Protein AF-A0A837NZE1-F1 (afdb_monomer_lite)

Secondary structure (DSSP, 8-state):
-GGGGTTS-GGGGGPBBTTHHHHHHHHHHTT--HHHHHHHHTS-HHHHHHHT-TTSS---BHHHHHHHHHHH-BTTBPPPBPPPPTTS----HHHHHHHHHHHHHHHHHHHHHHHHHHH--S-S-HHHHTTS-HHHHHTHHHHHHHHHHHT-

Radius of gyration: 28.26 Å; chains: 1; bounding box: 66×36×69 Å

Structure (mmCIF, N/CA/C/O backbone):
data_AF-A0A837NZE1-F1
#
_entry.id   AF-A0A837NZE1-F1
#
loop_
_atom_site.group_PDB
_atom_site.id
_atom_site.type_symbol
_atom_site.label_atom_id
_atom_site.label_alt_id
_atom_site.label_comp_id
_atom_site.label_asym_id
_atom_site.label_entity_id
_atom_site.label_seq_id
_atom_site.pdbx_PDB_ins_code
_atom_site.Cartn_x
_atom_site.Cartn_y
_atom_site.Cartn_z
_atom_site.occupancy
_atom_site.B_iso_or_equiv
_atom_site.auth_seq_id
_atom_site.auth_comp_id
_atom_site.auth_asym_id
_atom_site.auth_atom_id
_atom_site.pdbx_PDB_model_num
ATOM 1 N N . MET A 1 1 ? 7.758 -4.736 -3.169 1.00 45.09 1 MET A N 1
ATOM 2 C CA . MET A 1 1 ? 7.408 -4.265 -1.804 1.00 45.09 1 MET A CA 1
ATOM 3 C C . MET A 1 1 ? 8.321 -3.132 -1.308 1.00 45.09 1 MET A C 1
ATOM 5 O O . MET A 1 1 ? 7.810 -2.229 -0.661 1.00 45.09 1 MET A O 1
ATOM 9 N N . PHE A 1 2 ? 9.611 -3.112 -1.679 1.00 31.03 2 PHE A N 1
ATOM 10 C CA . PHE A 1 2 ? 10.616 -2.111 -1.262 1.00 31.03 2 PHE A CA 1
ATOM 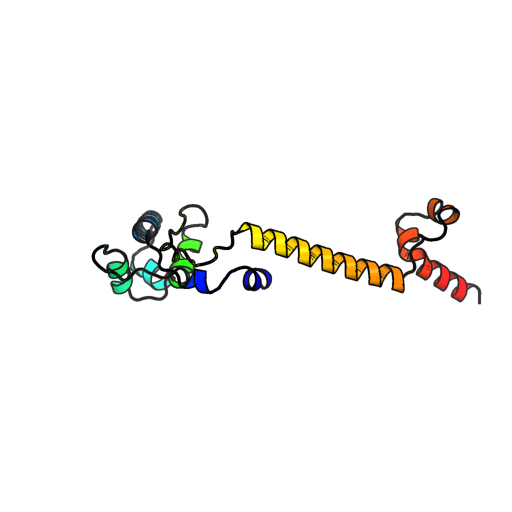11 C C . PHE A 1 2 ? 10.279 -0.638 -1.605 1.00 31.03 2 PHE A C 1
ATOM 13 O O . PHE A 1 2 ? 10.509 0.261 -0.805 1.00 31.03 2 PHE A O 1
ATOM 20 N N . TRP A 1 3 ? 9.638 -0.380 -2.749 1.00 35.41 3 TRP A N 1
ATOM 21 C CA . TRP A 1 3 ? 9.327 0.983 -3.214 1.00 35.41 3 TRP A CA 1
ATOM 22 C C . TRP A 1 3 ? 8.240 1.713 -2.407 1.00 35.41 3 TRP A C 1
ATOM 24 O O . TRP A 1 3 ? 8.238 2.938 -2.343 1.00 35.41 3 TRP A O 1
ATOM 34 N N . ARG A 1 4 ? 7.328 0.988 -1.739 1.00 45.19 4 ARG A N 1
ATOM 35 C CA . ARG A 1 4 ? 6.284 1.616 -0.901 1.00 45.19 4 ARG A CA 1
ATOM 36 C C . ARG A 1 4 ? 6.843 2.236 0.384 1.00 45.19 4 ARG A C 1
ATOM 38 O O . ARG A 1 4 ? 6.175 3.079 0.971 1.00 45.19 4 ARG A O 1
ATOM 45 N N . MET A 1 5 ? 8.037 1.823 0.807 1.00 39.88 5 MET A N 1
ATOM 46 C CA . MET A 1 5 ? 8.667 2.249 2.059 1.00 39.88 5 MET A CA 1
ATOM 47 C C . MET A 1 5 ? 9.262 3.663 1.981 1.00 39.88 5 MET A C 1
ATOM 49 O O . MET A 1 5 ? 9.332 4.343 2.994 1.00 39.88 5 MET A O 1
ATOM 53 N N . TRP A 1 6 ? 9.618 4.137 0.784 1.00 45.28 6 TRP A N 1
ATOM 54 C CA . TRP A 1 6 ? 10.233 5.458 0.579 1.00 45.28 6 TRP A CA 1
ATOM 55 C C . TRP A 1 6 ? 9.231 6.591 0.348 1.00 45.28 6 TRP A C 1
ATOM 57 O O . TRP A 1 6 ? 9.597 7.759 0.326 1.00 45.28 6 TRP A O 1
ATOM 67 N N . LEU A 1 7 ? 7.963 6.247 0.144 1.00 50.84 7 LEU A N 1
ATOM 68 C CA . LEU A 1 7 ? 6.953 7.178 -0.351 1.00 50.84 7 LEU A CA 1
ATOM 69 C C . LEU A 1 7 ? 5.750 7.320 0.579 1.00 50.84 7 LEU A C 1
ATOM 71 O O . LEU A 1 7 ? 4.865 8.133 0.320 1.00 50.84 7 LEU A O 1
ATOM 75 N N . ARG A 1 8 ? 5.701 6.504 1.631 1.00 58.16 8 ARG A N 1
ATOM 76 C CA . ARG A 1 8 ? 4.640 6.492 2.624 1.00 58.16 8 ARG A CA 1
ATOM 77 C C . ARG A 1 8 ? 5.236 6.917 3.951 1.00 58.16 8 ARG A C 1
ATOM 79 O O . ARG A 1 8 ? 6.059 6.201 4.508 1.00 58.16 8 ARG A O 1
ATOM 86 N N . ASP A 1 9 ? 4.819 8.077 4.432 1.00 60.50 9 ASP A N 1
ATOM 87 C CA . ASP A 1 9 ? 5.257 8.593 5.721 1.00 60.50 9 ASP A CA 1
ATOM 88 C C . ASP A 1 9 ? 4.743 7.666 6.853 1.00 60.50 9 ASP A C 1
ATOM 90 O O . ASP A 1 9 ? 3.526 7.493 6.992 1.00 60.50 9 ASP A O 1
ATOM 94 N N . PRO A 1 10 ? 5.637 7.046 7.653 1.00 64.12 10 PRO A N 1
ATOM 95 C CA . PRO A 1 10 ? 5.261 6.164 8.760 1.00 64.12 10 PRO A CA 1
ATOM 96 C C . PRO A 1 10 ? 4.368 6.847 9.802 1.00 64.12 10 PRO A C 1
ATOM 98 O O . PRO A 1 10 ? 3.601 6.177 10.492 1.00 64.12 10 PRO A O 1
ATOM 101 N N . ALA A 1 11 ? 4.415 8.178 9.908 1.00 65.69 11 ALA A N 1
ATOM 102 C CA . ALA A 1 11 ? 3.544 8.926 10.806 1.00 65.69 11 ALA A CA 1
ATOM 103 C C . ALA A 1 11 ? 2.060 8.768 10.434 1.00 65.69 11 ALA A C 1
ATOM 105 O O . ALA A 1 11 ? 1.200 8.783 11.317 1.00 65.69 11 ALA A O 1
ATOM 106 N N . TYR A 1 12 ? 1.742 8.534 9.153 1.00 66.75 12 TYR A N 1
ATOM 107 C CA . TYR A 1 12 ? 0.366 8.307 8.693 1.00 66.75 12 TYR A CA 1
ATOM 108 C C . TYR A 1 12 ? -0.214 6.990 9.207 1.00 66.75 12 TYR A C 1
ATOM 110 O O . TYR A 1 12 ? -1.426 6.888 9.396 1.00 66.75 12 TYR A O 1
ATOM 118 N N . ASP A 1 13 ? 0.647 6.006 9.459 1.00 70.81 13 ASP A N 1
ATOM 119 C CA . ASP A 1 13 ? 0.285 4.657 9.887 1.00 70.81 13 ASP A CA 1
ATOM 120 C C . ASP A 1 13 ? -0.090 4.594 11.384 1.00 70.81 13 ASP A C 1
ATOM 122 O O . ASP A 1 13 ? -0.831 3.702 11.805 1.00 70.81 13 ASP A O 1
ATOM 126 N N . ASN A 1 14 ? 0.327 5.595 12.167 1.00 79.25 14 ASN A N 1
ATOM 127 C CA . ASN A 1 14 ? -0.009 5.744 13.588 1.00 79.25 14 ASN A CA 1
ATOM 128 C C . ASN A 1 14 ? -1.238 6.631 13.837 1.00 79.25 14 ASN A C 1
ATOM 130 O O . ASN A 1 14 ? -1.625 6.852 14.986 1.00 79.25 14 ASN A O 1
ATOM 134 N N . ARG A 1 15 ? -1.874 7.145 12.777 1.00 84.12 15 ARG A N 1
ATOM 135 C CA . ARG A 1 15 ? -3.070 7.976 12.923 1.00 84.12 15 ARG A CA 1
ATOM 136 C C . ARG A 1 15 ? -4.268 7.140 13.341 1.00 84.12 15 ARG A C 1
ATOM 138 O O . ARG A 1 15 ? -4.463 6.018 12.868 1.00 84.12 15 ARG A O 1
ATOM 145 N N . LYS A 1 16 ? -5.064 7.732 14.226 1.00 88.69 16 LYS A N 1
ATOM 146 C CA . LYS A 1 16 ? -6.320 7.180 14.722 1.00 88.69 16 LYS A CA 1
ATOM 147 C C . LYS A 1 16 ? -7.378 7.239 13.617 1.00 88.69 16 LYS A C 1
ATOM 149 O O . LYS A 1 16 ? -7.436 8.220 12.871 1.00 88.69 16 LYS A O 1
ATOM 154 N N . VAL A 1 17 ? -8.152 6.166 13.501 1.00 89.94 17 VAL A N 1
ATOM 155 C CA . VAL A 1 17 ? -9.206 5.997 12.498 1.00 89.94 17 VAL A CA 1
ATOM 156 C C . VAL A 1 17 ? -10.546 6.305 13.145 1.00 89.94 17 VAL A C 1
ATOM 158 O O . VAL A 1 17 ? -10.962 5.614 14.072 1.00 89.94 17 VAL A O 1
ATOM 161 N N . GLU A 1 18 ? -11.204 7.352 12.664 1.00 90.06 18 GLU A N 1
ATOM 162 C CA . GLU A 1 18 ? -12.425 7.890 13.269 1.00 90.06 18 GLU A CA 1
ATOM 163 C C . GLU A 1 18 ? -13.649 7.044 12.893 1.00 90.06 18 GLU A C 1
ATOM 165 O O . GLU A 1 18 ? -14.463 6.700 13.750 1.00 90.06 18 GLU A O 1
ATOM 170 N N . ASN A 1 19 ? -13.726 6.600 11.635 1.00 89.88 19 ASN A N 1
ATOM 171 C CA . ASN A 1 19 ? -14.861 5.847 11.095 1.00 89.88 19 ASN A CA 1
ATOM 172 C C . ASN A 1 19 ? -14.766 4.321 11.301 1.00 89.88 19 ASN A C 1
ATOM 174 O O . ASN A 1 19 ? -15.260 3.545 10.479 1.00 89.88 19 ASN A O 1
ATOM 178 N N . PHE A 1 20 ? -14.140 3.869 12.396 1.00 90.88 20 PHE A N 1
ATOM 179 C CA . PHE A 1 20 ? -14.002 2.436 12.691 1.00 90.88 20 PHE A CA 1
ATOM 180 C C . PHE A 1 20 ? -15.350 1.706 12.771 1.00 90.88 20 PHE A C 1
ATOM 182 O O . PHE A 1 20 ? -15.431 0.558 12.346 1.00 90.88 20 PHE A O 1
ATOM 189 N N . ASP A 1 21 ? -16.405 2.370 13.244 1.00 91.19 21 ASP A N 1
ATOM 190 C CA . ASP A 1 21 ? -17.747 1.789 13.368 1.00 91.19 21 ASP A CA 1
ATOM 191 C C . ASP A 1 21 ? -18.264 1.286 12.011 1.00 91.19 21 ASP A C 1
ATOM 193 O O . ASP A 1 21 ? -18.694 0.140 11.895 1.00 91.19 21 ASP A O 1
ATOM 197 N N . ASN A 1 22 ? -18.088 2.087 10.955 1.00 90.94 22 ASN A N 1
ATOM 198 C CA . ASN A 1 22 ? -18.472 1.726 9.589 1.00 90.94 22 ASN A CA 1
ATOM 199 C C . ASN A 1 22 ? -17.648 0.538 9.063 1.00 90.94 22 ASN A C 1
ATOM 201 O O . ASN A 1 22 ? -18.169 -0.339 8.374 1.00 90.94 22 ASN A O 1
ATOM 205 N N . ILE A 1 23 ? -16.353 0.494 9.394 1.00 91.81 23 ILE A N 1
ATOM 206 C CA . ILE A 1 23 ? -15.457 -0.610 9.014 1.00 91.81 23 ILE A CA 1
ATOM 207 C C . ILE A 1 23 ? -15.871 -1.898 9.734 1.00 91.81 23 ILE A C 1
ATOM 209 O O . ILE A 1 23 ? -15.891 -2.968 9.125 1.00 91.81 23 ILE A O 1
ATOM 213 N N . TYR A 1 24 ? -16.212 -1.797 11.019 1.00 92.25 24 TYR A N 1
ATOM 214 C CA . TYR A 1 24 ? -16.676 -2.913 11.830 1.00 92.25 24 TYR A CA 1
ATOM 215 C C . TYR A 1 24 ? -18.009 -3.456 11.313 1.00 92.25 24 TYR A C 1
ATOM 217 O O . TYR A 1 24 ? -18.124 -4.658 11.090 1.00 92.25 24 TYR A O 1
ATOM 225 N N . ASP A 1 25 ? -18.996 -2.596 11.071 1.00 92.81 25 ASP A N 1
ATOM 226 C CA . ASP A 1 25 ? -20.316 -3.032 10.613 1.00 92.81 25 ASP A CA 1
ATOM 227 C C . ASP A 1 25 ? -20.232 -3.693 9.227 1.00 92.81 25 ASP A C 1
ATOM 229 O O . ASP A 1 25 ? -20.848 -4.737 9.003 1.00 92.81 25 ASP A O 1
ATOM 233 N N . LEU A 1 26 ? -19.379 -3.182 8.332 1.00 92.31 26 LEU A N 1
ATOM 234 C CA . LEU A 1 26 ? -19.089 -3.832 7.052 1.00 92.31 26 LEU A CA 1
ATOM 235 C C . LEU A 1 26 ? -18.411 -5.201 7.235 1.00 92.31 26 LEU A C 1
ATOM 237 O O . LEU A 1 26 ? -18.743 -6.157 6.535 1.00 92.31 26 LEU A O 1
ATOM 241 N N . ALA A 1 27 ? -17.485 -5.331 8.190 1.00 92.62 27 ALA A N 1
ATOM 242 C CA . ALA A 1 27 ? -16.861 -6.615 8.507 1.00 92.62 27 ALA A CA 1
ATOM 243 C C . ALA A 1 27 ? -17.892 -7.646 8.999 1.00 92.62 27 ALA A C 1
ATOM 245 O O . ALA A 1 27 ? -17.867 -8.796 8.556 1.00 92.62 27 ALA A O 1
ATOM 246 N N . ILE A 1 28 ? -18.826 -7.227 9.860 1.00 94.12 28 ILE A N 1
ATOM 247 C CA . ILE A 1 28 ? -19.933 -8.072 10.327 1.00 94.12 28 ILE A CA 1
ATOM 248 C C . ILE A 1 28 ? -20.852 -8.467 9.164 1.00 94.12 28 ILE A C 1
ATOM 250 O O . ILE A 1 28 ? -21.213 -9.637 9.051 1.00 94.12 28 ILE A O 1
ATOM 254 N N . GLN A 1 29 ? -21.188 -7.538 8.261 1.00 92.94 29 GLN A N 1
ATOM 255 C CA . GLN A 1 29 ? -21.983 -7.833 7.057 1.0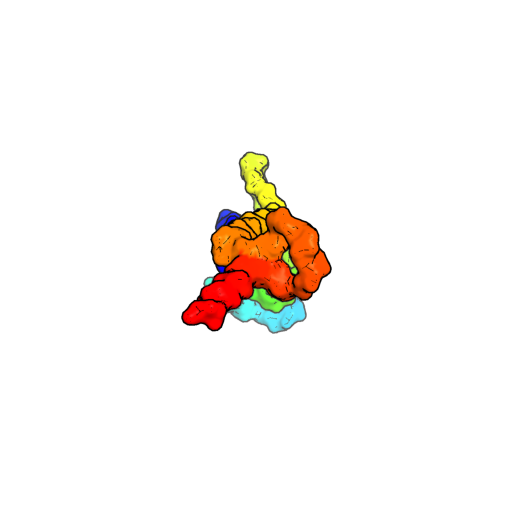0 92.94 29 GLN A CA 1
ATOM 256 C C . GLN A 1 29 ? -21.299 -8.846 6.129 1.00 92.94 29 GLN A C 1
ATOM 258 O O . GLN A 1 29 ? -21.971 -9.634 5.469 1.00 92.94 29 GLN A O 1
ATOM 263 N N . MET A 1 30 ? -19.965 -8.871 6.108 1.00 91.62 30 MET A N 1
ATOM 264 C CA . MET A 1 30 ? -19.179 -9.885 5.397 1.00 91.62 30 MET A CA 1
ATOM 265 C C . MET A 1 30 ? -19.109 -11.239 6.126 1.00 91.62 30 MET A C 1
ATOM 267 O O . MET A 1 30 ? -18.456 -12.160 5.637 1.00 91.62 30 MET A O 1
ATOM 271 N N . GLY A 1 31 ? -19.761 -11.375 7.283 1.00 93.12 31 GLY A N 1
ATOM 272 C CA . GLY A 1 31 ? -19.824 -12.609 8.065 1.00 93.12 31 GLY A CA 1
ATOM 273 C C . GLY A 1 31 ? -18.659 -12.817 9.034 1.00 93.12 31 GLY A C 1
ATOM 274 O O . GLY A 1 31 ? -18.542 -13.901 9.607 1.00 93.12 31 GLY A O 1
ATOM 275 N N . LEU A 1 32 ? -17.795 -11.816 9.243 1.00 93.31 32 LEU A N 1
ATOM 276 C CA . LEU A 1 32 ? -16.750 -11.894 10.267 1.00 93.31 32 LEU A CA 1
ATOM 277 C C . LEU A 1 32 ? -17.379 -11.769 11.655 1.00 93.31 32 LEU A C 1
ATOM 279 O O . LEU A 1 32 ? -18.263 -10.944 11.875 1.00 93.31 32 LEU A O 1
ATOM 283 N N . LYS A 1 33 ? -16.901 -12.554 12.620 1.00 94.44 33 LYS A N 1
ATOM 284 C CA . LYS A 1 33 ? -17.280 -12.381 14.026 1.00 94.44 33 LYS A CA 1
ATOM 285 C C . LYS A 1 33 ? -16.337 -11.390 14.693 1.00 94.44 33 LYS A C 1
ATOM 287 O O . LYS A 1 33 ? -15.196 -11.207 14.277 1.00 94.44 33 LYS A O 1
ATOM 292 N N . GLN A 1 34 ? -16.774 -10.804 15.806 1.00 92.56 34 GLN A N 1
ATOM 293 C CA . GLN A 1 34 ? -15.938 -9.894 16.595 1.00 92.56 34 GLN A CA 1
ATOM 294 C C . GLN A 1 34 ? -14.588 -10.511 16.991 1.00 92.56 34 GLN A C 1
ATOM 296 O O . GLN A 1 34 ? -13.584 -9.805 17.013 1.00 92.56 34 GLN A O 1
ATOM 301 N N . LYS A 1 35 ? -14.559 -11.819 17.277 1.00 93.75 35 LYS A N 1
ATOM 302 C CA . LYS A 1 35 ? -13.320 -12.548 17.557 1.00 93.75 35 LYS A CA 1
ATOM 303 C C . LYS A 1 35 ? -12.374 -12.524 16.354 1.00 93.75 35 LYS A C 1
ATOM 305 O O . LYS A 1 35 ? -11.229 -12.133 16.514 1.00 93.75 35 LYS A O 1
ATOM 310 N N . ASP A 1 36 ? -12.874 -12.836 15.160 1.00 94.06 36 ASP A N 1
ATOM 311 C CA . ASP A 1 36 ? -12.066 -12.837 13.935 1.00 94.06 36 ASP A CA 1
ATOM 312 C C . ASP A 1 36 ? -11.510 -11.439 13.636 1.00 94.06 36 ASP A C 1
ATOM 314 O O . ASP A 1 36 ? -10.375 -11.293 13.196 1.00 94.06 36 ASP A O 1
ATOM 318 N N .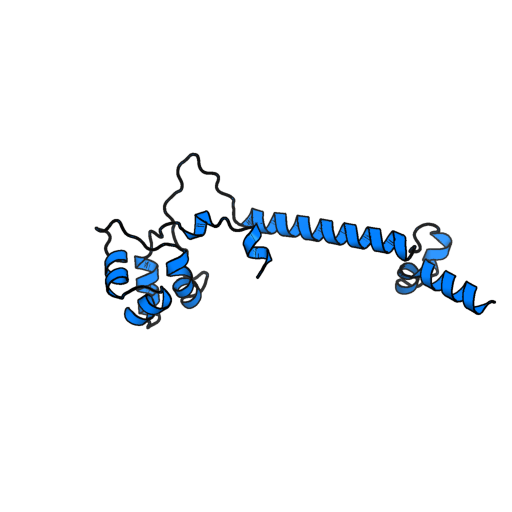 ILE A 1 37 ? -12.305 -10.397 13.900 1.00 93.81 37 ILE A N 1
ATOM 319 C CA . ILE A 1 37 ? -11.887 -8.998 13.762 1.00 93.81 37 ILE A CA 1
ATOM 320 C C . ILE A 1 37 ? -10.771 -8.664 14.760 1.00 93.81 37 ILE A C 1
ATOM 322 O O . ILE A 1 37 ? -9.776 -8.050 14.381 1.00 93.81 37 ILE A O 1
ATOM 326 N N . ALA A 1 38 ? -10.920 -9.075 16.020 1.00 94.44 38 ALA A N 1
ATOM 327 C CA . ALA A 1 38 ? -9.919 -8.869 17.062 1.00 94.44 38 ALA A CA 1
ATOM 328 C C . ALA A 1 38 ? -8.602 -9.586 16.728 1.00 94.44 38 ALA A C 1
ATOM 330 O O . ALA A 1 38 ? -7.538 -8.966 16.780 1.00 94.44 38 ALA A O 1
ATOM 331 N N . ASP A 1 39 ? -8.697 -10.841 16.282 1.00 95.06 39 ASP A N 1
ATOM 332 C CA . ASP A 1 39 ? -7.565 -11.663 15.858 1.00 95.06 39 ASP A CA 1
ATOM 333 C C . ASP A 1 39 ? -6.844 -11.026 14.656 1.00 95.06 39 ASP A C 1
ATOM 335 O O . ASP A 1 39 ? -5.620 -10.902 14.660 1.00 95.06 39 ASP A O 1
ATOM 339 N N . LEU A 1 40 ? -7.590 -10.537 13.654 1.00 94.00 40 LEU A N 1
ATOM 340 C CA . LEU A 1 40 ? -7.022 -9.819 12.505 1.00 94.00 40 LEU A CA 1
ATOM 341 C C . LEU A 1 40 ? -6.311 -8.535 12.924 1.00 94.00 40 LEU A C 1
ATOM 343 O O . LEU A 1 40 ? -5.244 -8.235 12.398 1.00 94.00 40 LEU A O 1
ATOM 347 N N . CYS A 1 41 ? -6.893 -7.777 13.850 1.00 92.56 41 CYS A N 1
ATOM 348 C CA . CYS A 1 41 ? -6.322 -6.530 14.348 1.00 92.56 41 CYS A CA 1
ATOM 349 C C . CYS A 1 41 ? -5.217 -6.727 15.400 1.00 92.56 41 CYS A C 1
ATOM 351 O O . CYS A 1 41 ? -4.615 -5.739 15.823 1.00 92.56 41 CYS A O 1
ATOM 353 N N . GLY A 1 42 ? -4.944 -7.966 15.826 1.00 93.38 42 GLY A N 1
ATOM 354 C CA . GLY A 1 42 ? -3.931 -8.283 16.834 1.00 93.38 42 GLY A CA 1
ATOM 355 C C . GLY A 1 42 ? -4.255 -7.734 18.226 1.00 93.38 42 GLY A C 1
ATOM 356 O O . GLY A 1 42 ? -3.346 -7.366 18.969 1.00 93.38 42 GLY A O 1
ATOM 357 N N . VAL A 1 43 ? -5.540 -7.625 18.576 1.00 93.44 43 VAL A N 1
ATOM 358 C CA . VAL A 1 43 ? -6.003 -7.087 19.865 1.00 93.44 43 VAL A CA 1
ATOM 359 C C . VAL A 1 43 ? -7.001 -8.021 20.540 1.00 93.44 43 VAL A C 1
ATOM 361 O O . VAL A 1 43 ? -7.522 -8.950 19.934 1.00 93.44 43 VAL A O 1
ATOM 364 N N . SER A 1 44 ? -7.299 -7.769 21.814 1.00 92.44 44 SER A N 1
ATOM 365 C CA . SER A 1 44 ? -8.317 -8.528 22.536 1.00 92.44 44 SER A CA 1
ATOM 366 C C . SER A 1 44 ? -9.742 -8.139 22.086 1.00 92.44 44 SER A C 1
ATOM 368 O O . SER A 1 44 ? -9.989 -6.978 21.746 1.00 92.44 44 SER A O 1
ATOM 370 N N . PRO A 1 45 ? -10.729 -9.058 22.126 1.00 91.19 45 PRO A N 1
ATOM 371 C CA . PRO A 1 45 ? -12.118 -8.744 21.776 1.00 91.19 45 PRO A CA 1
ATOM 372 C C . PRO A 1 45 ? -12.737 -7.552 22.537 1.00 91.19 45 PRO A C 1
ATOM 374 O O . PRO A 1 45 ? -13.463 -6.777 21.907 1.00 91.19 45 PRO A O 1
ATOM 377 N N . PRO A 1 46 ? -12.441 -7.331 23.839 1.00 91.06 46 PRO A N 1
ATOM 378 C CA . PRO A 1 46 ? -12.901 -6.141 24.558 1.00 91.06 46 PRO A CA 1
ATOM 379 C C . PRO A 1 46 ? -12.409 -4.819 23.955 1.00 91.06 46 PRO A C 1
ATOM 381 O O . PRO A 1 46 ? -13.161 -3.843 23.959 1.00 91.06 46 PRO A O 1
ATOM 384 N N . ASN A 1 47 ? -11.194 -4.780 23.389 1.00 90.94 47 ASN A N 1
ATOM 385 C CA . ASN A 1 47 ? -10.677 -3.573 22.735 1.00 90.94 47 ASN A CA 1
ATOM 386 C C . ASN A 1 47 ? -11.524 -3.188 21.520 1.00 90.94 47 ASN A C 1
ATOM 388 O O . ASN A 1 47 ? -11.804 -2.008 21.332 1.00 90.94 47 ASN A O 1
ATOM 392 N N . ILE A 1 48 ? -12.015 -4.166 20.752 1.00 92.06 48 ILE A N 1
ATOM 393 C CA . ILE A 1 48 ? -12.922 -3.903 19.625 1.00 92.06 48 ILE A CA 1
ATOM 394 C C . ILE A 1 48 ? -14.218 -3.237 20.108 1.00 92.06 48 ILE A C 1
ATOM 396 O O . ILE A 1 48 ? -14.654 -2.242 19.530 1.00 92.06 48 ILE A O 1
ATOM 400 N N . SER A 1 49 ? -14.802 -3.726 21.209 1.00 89.12 49 SER A N 1
ATOM 401 C CA . SER A 1 49 ? -15.984 -3.095 21.815 1.00 89.12 49 SER A CA 1
ATOM 402 C C . SER A 1 49 ? -15.697 -1.677 22.313 1.00 89.12 49 SER A C 1
ATOM 404 O O . SER A 1 49 ? -16.577 -0.820 22.280 1.00 89.12 49 SER A O 1
ATOM 406 N N . HIS A 1 50 ? -14.481 -1.411 22.798 1.00 89.81 50 HIS A N 1
ATOM 407 C CA . HIS A 1 50 ? -14.079 -0.068 23.213 1.00 89.81 50 HIS A CA 1
ATOM 408 C C . HIS A 1 50 ? -13.925 0.886 22.034 1.00 89.81 50 HIS A C 1
ATOM 410 O O . HIS A 1 50 ? -14.409 2.009 22.130 1.00 89.81 50 HIS A O 1
ATOM 416 N N . TRP A 1 51 ? -13.341 0.433 20.928 1.00 90.88 51 TRP A N 1
ATOM 417 C CA . TRP A 1 51 ? -13.179 1.233 19.714 1.00 90.88 51 TRP A CA 1
ATOM 418 C C . TRP A 1 51 ? -14.508 1.602 19.050 1.00 90.88 51 TRP A C 1
ATOM 420 O O . TRP A 1 51 ? -14.630 2.701 18.503 1.00 90.88 51 TRP A O 1
ATOM 430 N N . LYS A 1 52 ? -15.507 0.714 19.151 1.00 85.50 52 LYS A N 1
ATOM 431 C CA . LYS A 1 52 ? -16.879 0.959 18.679 1.00 85.50 52 LYS A CA 1
ATOM 432 C C . LYS A 1 52 ? -17.631 2.008 19.513 1.00 85.50 52 LYS A C 1
ATOM 434 O O . LYS A 1 52 ? -18.638 2.565 19.089 1.00 85.50 52 LYS A O 1
ATOM 439 N N . ASN A 1 53 ? -17.196 2.263 20.745 1.00 84.81 53 ASN A N 1
ATOM 440 C CA . ASN A 1 53 ? -17.908 3.169 21.636 1.00 84.81 53 ASN A CA 1
ATOM 441 C C . ASN A 1 53 ? -17.473 4.623 21.406 1.00 84.81 53 ASN A C 1
ATOM 443 O O . ASN A 1 53 ? -16.391 5.023 21.830 1.00 84.81 53 ASN A O 1
ATOM 447 N N . ASN A 1 54 ? -18.357 5.438 20.827 1.00 75.69 54 ASN A N 1
ATOM 448 C CA . ASN A 1 54 ? -18.095 6.856 20.551 1.00 75.69 54 ASN A CA 1
ATOM 449 C C . ASN A 1 54 ? -17.915 7.737 21.799 1.00 75.69 54 ASN A C 1
ATOM 451 O O . ASN A 1 54 ? -17.343 8.819 21.698 1.00 75.69 54 ASN A O 1
ATOM 455 N N . ASN A 1 55 ? -18.312 7.267 22.987 1.00 77.31 55 ASN A N 1
ATOM 456 C CA . ASN A 1 55 ? -18.028 7.967 24.244 1.00 77.31 55 ASN A CA 1
ATOM 457 C C . ASN A 1 55 ? -16.587 7.755 24.731 1.00 77.31 55 ASN A C 1
ATOM 459 O O . ASN A 1 55 ? -16.125 8.461 25.629 1.00 77.31 55 ASN A O 1
ATOM 463 N N . LYS A 1 56 ? -15.862 6.774 24.179 1.00 74.81 56 LYS A N 1
ATOM 464 C CA . LYS A 1 56 ? -14.461 6.527 24.518 1.00 74.81 56 LYS A CA 1
ATOM 465 C C . LYS A 1 56 ? -13.549 7.199 23.495 1.00 74.81 56 LYS A C 1
ATOM 467 O O . LYS A 1 56 ? -13.731 7.074 22.292 1.00 74.81 56 LYS A O 1
ATOM 472 N N . LYS A 1 57 ? -12.512 7.877 23.995 1.00 73.31 57 LYS A N 1
ATOM 473 C CA . LYS A 1 57 ? -11.496 8.557 23.170 1.00 73.31 57 LYS A CA 1
ATOM 474 C C . LYS A 1 57 ? -10.577 7.607 22.401 1.00 73.31 57 LYS A C 1
ATOM 476 O O . LYS A 1 57 ? -9.845 8.065 21.526 1.00 73.31 57 LYS A O 1
ATOM 481 N N . ASP A 1 58 ? -10.536 6.327 22.766 1.00 82.88 58 ASP A N 1
ATOM 482 C CA . ASP A 1 58 ? -9.585 5.403 22.164 1.00 82.88 58 ASP A CA 1
ATOM 483 C C . ASP A 1 58 ? -10.147 4.807 20.874 1.00 82.88 58 ASP A C 1
ATOM 485 O O . ASP A 1 58 ? -11.102 4.035 20.880 1.00 82.88 58 ASP A O 1
ATOM 489 N N . LYS A 1 59 ? -9.530 5.200 19.765 1.00 89.12 59 LYS A N 1
ATOM 490 C CA . LYS A 1 59 ? -9.795 4.696 18.418 1.00 89.12 59 LYS A CA 1
ATOM 491 C C . LYS A 1 59 ? -8.600 3.858 17.949 1.00 89.12 59 LYS A C 1
ATOM 493 O O . LYS A 1 59 ? -7.487 4.039 18.454 1.00 89.12 59 LYS A O 1
ATOM 498 N N . PRO A 1 60 ? -8.764 2.941 16.992 1.00 91.50 60 PRO A N 1
ATOM 499 C CA . PRO A 1 60 ? -7.637 2.151 16.523 1.00 91.50 60 PRO A CA 1
ATOM 500 C C . PRO A 1 60 ? -6.719 2.970 15.618 1.00 91.50 60 PRO A C 1
ATOM 502 O O . PRO A 1 60 ? -7.146 3.943 14.993 1.00 91.50 60 PRO A O 1
ATOM 505 N N . THR A 1 61 ? -5.449 2.580 15.527 1.00 91.06 61 THR A N 1
ATOM 506 C CA . THR A 1 61 ? -4.534 3.137 14.522 1.00 91.06 61 THR A CA 1
ATOM 507 C C . THR A 1 61 ? -4.708 2.446 13.173 1.00 91.06 61 THR A C 1
ATOM 509 O O . THR A 1 61 ? -5.172 1.304 13.096 1.00 91.06 61 THR A O 1
ATOM 512 N N . TYR A 1 62 ? -4.285 3.104 12.088 1.00 88.00 62 TYR A N 1
ATOM 513 C CA . TYR A 1 62 ? -4.312 2.484 10.761 1.00 88.00 62 TYR A CA 1
ATOM 514 C C . TYR A 1 62 ? -3.543 1.160 10.719 1.00 88.00 62 TYR A C 1
ATOM 516 O O . TYR A 1 62 ? -4.004 0.198 10.117 1.00 88.00 62 TYR A O 1
ATOM 524 N N . THR A 1 63 ? -2.388 1.087 11.381 1.00 87.94 63 THR A N 1
ATOM 525 C CA . THR A 1 63 ? -1.582 -0.138 11.493 1.00 87.94 63 THR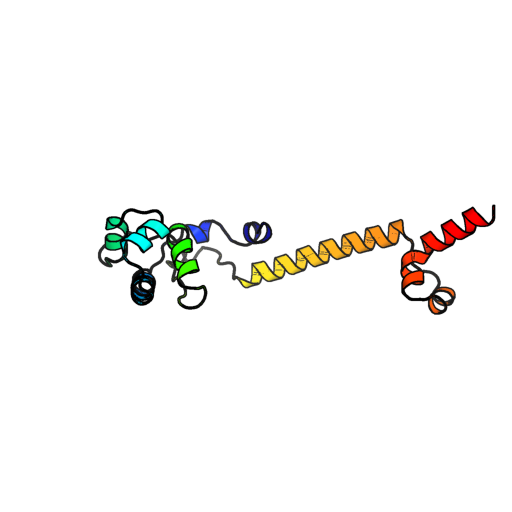 A CA 1
ATOM 526 C C . THR A 1 63 ? -2.357 -1.322 12.051 1.00 87.94 63 THR A C 1
ATOM 528 O O . THR A 1 63 ? -2.256 -2.412 11.491 1.00 87.94 63 THR A O 1
ATOM 531 N N . GLN A 1 64 ? -3.164 -1.102 13.090 1.00 91.25 64 GLN A N 1
ATOM 532 C CA . GLN A 1 64 ? -3.978 -2.144 13.716 1.00 91.25 64 GLN A CA 1
ATOM 533 C C . GLN A 1 64 ? -5.121 -2.600 12.803 1.00 91.25 64 GLN A C 1
ATOM 535 O O . GLN A 1 64 ? -5.406 -3.790 12.709 1.00 91.25 64 GLN A O 1
ATOM 540 N N . ILE A 1 65 ? -5.768 -1.677 12.083 1.00 91.62 65 ILE A N 1
ATOM 541 C CA . ILE A 1 65 ? -6.903 -2.030 11.214 1.00 91.62 65 ILE A CA 1
ATOM 542 C C . ILE A 1 65 ? -6.500 -2.451 9.804 1.00 91.62 65 ILE A C 1
ATOM 544 O O . ILE A 1 65 ? -7.316 -3.015 9.087 1.00 91.62 65 ILE A O 1
ATOM 548 N N . LYS A 1 66 ? -5.266 -2.185 9.373 1.00 90.31 66 LYS A N 1
ATOM 549 C CA . LYS A 1 66 ? -4.759 -2.529 8.040 1.00 90.31 66 LYS A CA 1
ATOM 550 C C . LYS A 1 66 ? -5.068 -3.976 7.621 1.00 90.31 66 LYS A C 1
ATOM 552 O O . LYS A 1 66 ? -5.584 -4.140 6.517 1.00 90.31 66 LYS A O 1
ATOM 557 N N . PRO A 1 67 ? -4.800 -5.019 8.432 1.00 91.88 67 PRO A N 1
ATOM 558 C CA . PRO A 1 67 ? -5.149 -6.397 8.068 1.00 91.88 67 PRO A CA 1
ATOM 559 C C . PRO A 1 67 ? -6.655 -6.597 7.850 1.00 91.88 67 PRO A C 1
ATOM 561 O O . PRO A 1 67 ? -7.054 -7.237 6.876 1.00 91.88 67 PRO A O 1
ATOM 564 N N . LEU A 1 68 ? -7.495 -5.994 8.696 1.00 92.06 68 LEU A N 1
ATOM 565 C CA . LEU A 1 68 ? -8.949 -6.012 8.536 1.00 92.06 68 LEU A CA 1
ATOM 566 C C . LEU A 1 68 ? -9.382 -5.286 7.252 1.00 92.06 68 LEU A C 1
ATOM 568 O O . LEU A 1 68 ? -10.164 -5.819 6.471 1.00 92.06 68 LEU A O 1
ATOM 572 N N . HIS A 1 69 ? -8.829 -4.099 6.998 1.00 89.62 69 HIS A N 1
ATOM 573 C CA . HIS A 1 69 ? -9.129 -3.275 5.826 1.00 89.62 69 HIS A CA 1
ATOM 574 C C . HIS A 1 69 ? -8.770 -3.981 4.514 1.00 89.62 69 HIS A C 1
ATOM 576 O O . HIS A 1 69 ? -9.553 -3.980 3.566 1.00 89.62 69 HIS A O 1
ATOM 582 N N . VAL A 1 70 ? -7.621 -4.662 4.483 1.00 89.25 70 VAL A N 1
ATOM 583 C CA . VAL A 1 70 ? -7.206 -5.495 3.347 1.00 89.25 70 VAL A CA 1
ATOM 584 C C . VAL A 1 70 ? -8.170 -6.665 3.138 1.00 89.25 70 VAL A C 1
ATOM 586 O O . VAL A 1 70 ? -8.505 -6.963 1.994 1.00 89.25 70 VAL A O 1
ATOM 589 N N . LYS A 1 71 ? -8.651 -7.300 4.216 1.00 89.44 71 LYS A N 1
ATOM 590 C CA . LYS A 1 71 ? -9.583 -8.434 4.129 1.00 89.44 71 LYS A CA 1
ATOM 591 C C . LYS A 1 71 ? -10.988 -8.032 3.677 1.00 89.44 71 LYS A C 1
ATOM 593 O O . LYS A 1 71 ? -11.624 -8.781 2.942 1.00 89.44 71 LYS A O 1
ATOM 598 N N . ILE A 1 72 ? -11.456 -6.852 4.080 1.00 89.31 72 ILE A N 1
ATOM 599 C CA . ILE A 1 72 ? -12.723 -6.279 3.607 1.00 89.31 72 ILE A CA 1
ATOM 600 C C . ILE A 1 72 ? -12.645 -5.958 2.108 1.00 89.31 72 ILE A C 1
ATOM 602 O O . ILE A 1 72 ? -13.602 -6.195 1.368 1.00 89.31 72 ILE A O 1
ATOM 606 N N . GLY A 1 73 ? -11.494 -5.451 1.661 1.00 84.44 73 GLY A N 1
ATOM 607 C CA . GLY A 1 73 ? -11.223 -5.075 0.280 1.00 84.44 73 GLY A CA 1
ATOM 608 C C . GLY A 1 73 ? -10.950 -3.578 0.155 1.00 84.44 73 GLY A C 1
ATOM 609 O O . GLY A 1 73 ? -11.776 -2.736 0.517 1.00 84.44 73 GLY A O 1
ATOM 610 N N . ILE A 1 74 ? -9.782 -3.246 -0.399 1.00 75.19 74 ILE A N 1
ATOM 611 C CA . ILE A 1 74 ? -9.351 -1.864 -0.628 1.00 75.19 74 ILE A CA 1
ATOM 612 C C . ILE A 1 74 ? -10.316 -1.222 -1.638 1.00 75.19 74 ILE A C 1
ATOM 614 O O . ILE A 1 74 ? -10.395 -1.665 -2.779 1.00 75.19 74 ILE A O 1
ATOM 618 N N . GLY A 1 75 ? -11.054 -0.195 -1.207 1.00 77.50 75 GLY A N 1
ATOM 619 C CA . GLY A 1 75 ? -12.013 0.545 -2.039 1.00 77.50 75 GLY A CA 1
ATOM 620 C C . GLY A 1 75 ? -13.484 0.370 -1.650 1.00 77.50 75 GLY A C 1
ATOM 621 O O . GLY A 1 75 ? -14.300 1.186 -2.059 1.00 77.50 75 GLY A O 1
ATOM 622 N N . ARG A 1 76 ? -13.832 -0.626 -0.819 1.00 82.75 76 ARG A N 1
ATOM 623 C CA . ARG A 1 76 ? -15.205 -0.753 -0.283 1.00 82.75 76 ARG A CA 1
ATOM 624 C C . ARG A 1 76 ? -15.509 0.268 0.807 1.00 82.75 76 ARG A C 1
ATOM 626 O O . ARG A 1 76 ? -16.643 0.704 0.949 1.00 82.75 76 ARG A O 1
ATOM 633 N N . ILE A 1 77 ? -14.483 0.635 1.568 1.00 85.44 77 ILE A N 1
ATOM 634 C CA . ILE A 1 77 ? -14.544 1.686 2.576 1.00 85.44 77 ILE A CA 1
ATOM 635 C C . ILE A 1 77 ? -13.197 2.401 2.650 1.00 85.44 77 ILE A C 1
ATOM 637 O O . ILE A 1 77 ? -12.138 1.766 2.606 1.00 85.44 77 ILE A O 1
ATOM 641 N N . THR A 1 78 ? -13.225 3.725 2.745 1.00 85.12 78 THR A N 1
ATOM 642 C CA . THR A 1 78 ? -12.039 4.559 2.955 1.00 85.12 78 THR A CA 1
ATOM 643 C C . THR A 1 78 ? -11.901 4.892 4.438 1.00 85.12 78 THR A C 1
ATOM 645 O O . THR A 1 78 ? -12.824 5.477 5.001 1.00 85.12 78 THR A O 1
ATOM 648 N N . PRO A 1 79 ? -10.780 4.540 5.092 1.00 85.75 79 PRO A N 1
ATOM 649 C CA . PRO A 1 79 ? -10.542 4.921 6.477 1.00 85.75 79 PRO A CA 1
ATOM 650 C C . PRO A 1 79 ? -10.421 6.439 6.586 1.00 85.75 79 PRO A C 1
ATOM 652 O O . PRO A 1 79 ? -9.621 7.057 5.880 1.00 85.75 79 PRO A O 1
ATOM 655 N N . GLU A 1 80 ? -11.200 7.025 7.482 1.00 87.00 80 GLU A N 1
ATOM 656 C CA . GLU A 1 80 ? -11.132 8.441 7.816 1.00 87.00 80 GLU A CA 1
ATOM 657 C C . GLU A 1 80 ? -10.187 8.618 8.993 1.00 87.00 80 GLU A C 1
ATOM 659 O O . GLU A 1 80 ? -10.298 7.943 10.018 1.00 87.00 80 GLU A O 1
ATOM 664 N N . PHE A 1 81 ? -9.226 9.518 8.834 1.00 85.00 81 PHE A N 1
ATOM 665 C CA . PHE A 1 81 ? -8.219 9.786 9.848 1.00 85.00 81 PHE A CA 1
ATOM 666 C C . PHE A 1 81 ? -8.527 11.093 10.547 1.00 85.00 81 PHE A C 1
ATOM 668 O O . PHE A 1 81 ? -9.009 12.036 9.917 1.00 85.00 81 PHE A O 1
ATOM 675 N N . LYS A 1 82 ? -8.133 11.180 11.817 1.00 81.50 82 LYS A N 1
ATOM 676 C CA . LYS A 1 82 ? -8.122 12.456 12.524 1.00 81.50 82 LYS A CA 1
ATOM 677 C C . LYS A 1 82 ? -7.366 13.512 11.695 1.00 81.50 82 LYS A C 1
ATOM 679 O O . LYS A 1 82 ? -6.254 13.210 11.230 1.00 81.50 82 LYS A O 1
ATOM 684 N N . PRO A 1 83 ? -7.927 14.723 11.506 1.00 75.56 83 PRO A N 1
ATOM 685 C CA . PRO A 1 83 ? -7.246 15.778 10.774 1.00 75.56 83 PRO A CA 1
ATOM 686 C C . PRO A 1 83 ? -5.912 16.099 11.444 1.00 75.56 83 PRO A C 1
ATOM 688 O O . PRO A 1 83 ? -5.774 16.079 12.671 1.00 75.56 83 PRO A O 1
ATOM 691 N N . LEU A 1 84 ? -4.911 16.349 10.608 1.00 77.44 84 LEU A N 1
ATOM 692 C CA . LEU A 1 84 ? -3.605 16.797 11.064 1.00 77.44 84 LEU A CA 1
ATOM 693 C C . LEU A 1 84 ? -3.712 18.250 11.567 1.00 77.44 84 LEU A C 1
ATOM 695 O O . LEU A 1 84 ? -4.602 18.975 11.121 1.00 77.44 84 LEU A O 1
ATOM 699 N N . PRO A 1 85 ? -2.838 18.685 12.492 1.00 79.69 85 PRO A N 1
ATOM 700 C CA . PRO A 1 85 ? -2.800 20.085 12.907 1.00 79.69 85 PRO A CA 1
ATOM 701 C C . PRO A 1 85 ? -2.508 20.988 11.702 1.00 79.69 85 PRO A C 1
ATOM 703 O O . PRO A 1 85 ? -1.805 20.574 10.783 1.00 79.69 85 PRO A O 1
ATOM 706 N N . GLU A 1 86 ? -3.005 22.225 11.721 1.00 76.12 86 GLU A N 1
ATOM 707 C CA . GLU A 1 86 ? -2.956 23.152 10.573 1.00 76.12 86 GLU A CA 1
ATOM 708 C C . GLU A 1 86 ? -1.532 23.427 10.051 1.00 76.12 86 GLU A C 1
ATOM 710 O O . GLU A 1 86 ? -1.344 23.709 8.872 1.00 76.12 86 GLU A O 1
ATOM 715 N N . GLY A 1 87 ? -0.510 23.285 10.902 1.00 76.81 87 GLY A N 1
ATOM 716 C CA . GLY A 1 87 ? 0.899 23.427 10.517 1.00 76.81 87 GLY A CA 1
ATOM 717 C C . GLY A 1 87 ? 1.547 22.182 9.894 1.00 76.81 87 GLY A C 1
ATOM 718 O O . GLY A 1 87 ? 2.715 22.233 9.507 1.00 76.81 87 GLY A O 1
ATOM 719 N N . ALA A 1 88 ? 0.853 21.044 9.819 1.00 72.50 88 ALA A N 1
ATOM 720 C CA . ALA A 1 88 ? 1.425 19.804 9.302 1.00 72.50 88 ALA A CA 1
ATOM 721 C C . ALA A 1 88 ? 1.352 19.736 7.770 1.00 72.50 88 ALA A C 1
ATOM 723 O O . ALA A 1 88 ? 0.297 19.913 7.164 1.00 72.50 88 ALA A O 1
ATOM 724 N N . ARG A 1 89 ? 2.478 19.397 7.130 1.00 66.38 89 ARG A N 1
ATOM 725 C CA . ARG A 1 89 ? 2.525 19.174 5.679 1.00 66.38 89 ARG A CA 1
ATOM 726 C C . ARG A 1 89 ? 1.847 17.853 5.317 1.00 66.38 89 ARG A C 1
ATOM 728 O O . ARG A 1 89 ? 2.254 16.789 5.783 1.00 66.38 89 ARG A O 1
ATOM 735 N N . VAL A 1 90 ? 0.848 17.922 4.439 1.00 66.81 90 VAL A N 1
ATOM 736 C CA . VAL A 1 90 ? 0.187 16.745 3.865 1.00 66.81 90 VAL A CA 1
ATOM 737 C C . VAL A 1 90 ? 0.732 16.493 2.470 1.00 66.81 90 VAL A C 1
ATOM 739 O O . VAL A 1 90 ? 0.529 17.306 1.572 1.00 66.81 90 VAL A O 1
ATOM 742 N N . TYR A 1 91 ? 1.417 15.366 2.278 1.00 65.69 91 TYR A N 1
ATOM 743 C CA . TYR A 1 91 ? 1.840 14.953 0.943 1.00 65.69 91 TYR A CA 1
ATOM 744 C C . TYR A 1 91 ? 0.697 14.187 0.267 1.00 65.69 91 TYR A C 1
ATOM 746 O O . TYR A 1 91 ? 0.219 13.189 0.815 1.00 65.69 91 TYR A O 1
ATOM 754 N N . PRO A 1 92 ? 0.230 14.629 -0.909 1.00 67.56 92 PRO A N 1
ATOM 755 C CA . PRO A 1 92 ? -0.814 13.923 -1.630 1.00 67.56 92 PRO A CA 1
ATOM 756 C C . PRO A 1 92 ? -0.278 12.608 -2.211 1.00 67.56 92 PRO A C 1
ATOM 758 O O . PRO A 1 92 ? 0.888 12.501 -2.591 1.00 67.56 92 PRO A O 1
ATOM 761 N N . ALA A 1 93 ? -1.147 11.601 -2.333 1.00 67.00 93 ALA A N 1
ATOM 762 C CA . ALA A 1 93 ? -0.758 10.245 -2.735 1.00 67.00 93 ALA A CA 1
ATOM 763 C C . ALA A 1 93 ? -0.092 10.156 -4.127 1.00 67.00 93 ALA A C 1
ATOM 765 O O . ALA A 1 93 ? 0.693 9.243 -4.377 1.00 67.00 93 ALA A O 1
ATOM 766 N N . TYR A 1 94 ? -0.367 11.103 -5.032 1.00 72.94 94 TYR A N 1
ATOM 767 C CA . TYR A 1 94 ? 0.249 11.136 -6.362 1.00 72.94 94 TYR A CA 1
ATOM 768 C C . TYR A 1 94 ? 1.736 11.524 -6.321 1.00 72.94 94 TYR A C 1
ATOM 770 O O . TYR A 1 94 ? 2.477 11.181 -7.240 1.00 72.94 94 TYR A O 1
ATOM 778 N N . TYR A 1 95 ? 2.199 12.193 -5.257 1.00 74.44 95 TYR A N 1
ATOM 779 C CA . TYR A 1 95 ? 3.599 12.597 -5.106 1.00 74.44 95 TYR A CA 1
ATOM 780 C C . TYR A 1 95 ? 4.526 11.379 -5.141 1.00 74.44 95 TYR A C 1
ATOM 782 O O . TYR A 1 95 ? 5.548 11.365 -5.823 1.00 74.44 95 TYR A O 1
ATOM 790 N N . SER A 1 96 ? 4.097 10.303 -4.483 1.00 70.50 96 SER A N 1
ATOM 791 C CA . SER A 1 96 ? 4.745 8.999 -4.505 1.00 70.50 96 SER A CA 1
ATOM 792 C C . SER A 1 96 ? 4.928 8.455 -5.926 1.00 70.50 96 SER A C 1
ATOM 794 O O . SER A 1 96 ? 6.004 7.986 -6.291 1.00 70.50 96 SER A O 1
ATOM 796 N N . PHE A 1 97 ? 3.883 8.544 -6.746 1.00 75.75 97 PHE A N 1
ATOM 797 C CA . PHE A 1 97 ? 3.910 8.071 -8.125 1.00 75.75 97 PHE A CA 1
ATOM 798 C C . PHE A 1 97 ? 4.868 8.899 -8.993 1.00 75.75 97 PHE A C 1
ATOM 800 O O . PHE A 1 97 ? 5.696 8.329 -9.702 1.00 75.75 97 PHE A O 1
ATOM 807 N N . ILE A 1 98 ? 4.822 10.231 -8.867 1.00 82.38 98 ILE A N 1
ATOM 808 C CA . ILE A 1 98 ? 5.711 11.149 -9.598 1.00 82.38 98 ILE A CA 1
ATOM 809 C C . ILE A 1 98 ? 7.180 10.888 -9.245 1.00 82.38 98 ILE A C 1
ATOM 811 O O . ILE A 1 98 ? 8.009 10.735 -10.140 1.00 82.38 98 ILE A O 1
ATOM 815 N N . MET A 1 99 ? 7.508 10.771 -7.956 1.00 80.88 99 MET A N 1
ATOM 816 C CA . MET A 1 99 ? 8.880 10.489 -7.516 1.00 80.88 99 MET A CA 1
ATOM 817 C C . MET A 1 99 ? 9.380 9.132 -8.027 1.00 80.88 99 MET A C 1
ATOM 819 O O . MET A 1 99 ? 10.544 9.008 -8.404 1.00 80.88 99 MET A O 1
ATOM 823 N N . GLY A 1 100 ? 8.501 8.127 -8.099 1.00 83.69 100 GLY A N 1
ATOM 824 C CA . GLY A 1 100 ? 8.820 6.835 -8.708 1.00 83.69 100 GLY A CA 1
ATOM 825 C C . GLY A 1 100 ? 9.205 6.955 -10.185 1.00 83.69 100 GLY A C 1
ATOM 826 O O . GLY A 1 100 ? 10.222 6.398 -10.592 1.00 83.69 100 GLY A O 1
ATOM 827 N N . ILE A 1 101 ? 8.443 7.726 -10.968 1.00 89.12 101 ILE A N 1
ATOM 828 C CA . ILE A 1 101 ? 8.748 7.983 -12.386 1.00 89.12 101 ILE A CA 1
ATOM 829 C C . ILE A 1 101 ? 10.107 8.669 -12.529 1.00 89.12 101 ILE A C 1
ATOM 831 O O . ILE A 1 101 ? 10.926 8.233 -13.332 1.00 89.12 101 ILE A O 1
ATOM 835 N N . ILE A 1 102 ? 10.372 9.703 -11.725 1.00 90.75 102 ILE A N 1
ATOM 836 C CA . ILE A 1 102 ? 11.640 10.444 -11.771 1.00 90.75 102 ILE A CA 1
ATOM 837 C C . ILE A 1 102 ? 12.827 9.504 -11.522 1.00 90.75 102 ILE A C 1
ATOM 839 O O . ILE A 1 102 ? 13.790 9.516 -12.287 1.00 90.75 102 ILE A O 1
ATOM 843 N N . MET A 1 103 ? 12.747 8.651 -10.498 1.00 89.06 103 MET A N 1
ATOM 844 C CA . MET A 1 103 ? 13.824 7.713 -10.163 1.00 89.06 103 MET A CA 1
ATOM 845 C C . MET A 1 103 ? 14.080 6.682 -11.270 1.00 89.06 103 MET A C 1
ATOM 847 O O . MET A 1 103 ? 15.236 6.393 -11.577 1.00 89.06 103 MET A O 1
ATOM 851 N N . VAL A 1 104 ? 13.023 6.147 -11.891 1.00 91.50 104 VAL A N 1
ATOM 852 C CA . VAL A 1 104 ? 13.154 5.199 -13.012 1.00 91.50 104 VAL A CA 1
ATOM 853 C C . VAL A 1 104 ? 13.770 5.883 -14.229 1.00 91.50 104 VAL A C 1
ATOM 855 O O . VAL A 1 104 ? 14.709 5.345 -14.811 1.00 91.50 104 VAL A O 1
ATOM 858 N N . SER A 1 105 ? 13.309 7.086 -14.574 1.00 93.25 105 SER A N 1
ATOM 859 C CA . SER A 1 105 ? 13.871 7.861 -15.683 1.00 93.25 105 SER A CA 1
ATOM 860 C C . SER A 1 105 ? 15.359 8.149 -15.480 1.00 93.25 105 SER A C 1
ATOM 862 O O . SER A 1 105 ? 16.150 7.939 -16.397 1.00 93.25 105 SER A O 1
ATOM 864 N N . LEU A 1 106 ? 15.770 8.554 -14.272 1.00 94.44 106 LEU A N 1
ATOM 865 C CA . LEU A 1 106 ? 17.183 8.780 -13.949 1.00 94.44 106 LEU A CA 1
ATOM 866 C C . LEU A 1 106 ? 18.019 7.500 -14.082 1.00 94.44 106 LEU A C 1
ATOM 868 O O . LEU A 1 106 ? 19.119 7.539 -14.631 1.00 94.44 106 LEU A O 1
ATOM 872 N N . PHE A 1 107 ? 17.493 6.360 -13.628 1.00 94.25 107 PHE A N 1
ATOM 873 C CA . PHE A 1 107 ? 18.172 5.074 -13.768 1.00 94.25 107 PHE A CA 1
ATOM 874 C C . PHE A 1 107 ? 18.329 4.663 -15.240 1.00 94.25 107 PHE A C 1
ATOM 876 O O . PHE A 1 107 ? 19.420 4.279 -15.657 1.00 94.25 107 PHE A O 1
ATOM 883 N N . CYS A 1 108 ? 17.278 4.808 -16.051 1.00 94.00 108 CYS A N 1
ATOM 884 C CA . CYS A 1 108 ? 17.339 4.539 -17.488 1.00 94.00 108 CYS A CA 1
ATOM 885 C C . CYS A 1 108 ? 18.363 5.433 -18.201 1.00 94.00 108 CYS A C 1
ATOM 887 O O . CYS A 1 108 ? 19.114 4.937 -19.039 1.00 94.00 108 CYS A O 1
ATOM 889 N N . CYS A 1 109 ? 18.451 6.717 -17.837 1.00 94.44 109 CYS A N 1
ATOM 890 C CA . CYS A 1 109 ? 19.471 7.620 -18.374 1.00 94.44 109 CYS A CA 1
ATOM 891 C C . CYS A 1 109 ? 20.892 7.144 -18.043 1.00 94.44 109 CYS A C 1
ATOM 893 O O . CYS A 1 109 ? 21.746 7.126 -18.926 1.00 94.44 109 CYS A O 1
ATOM 895 N N . LEU A 1 110 ? 21.151 6.714 -16.803 1.00 94.69 110 LEU A N 1
ATOM 896 C CA . LEU A 1 110 ? 22.465 6.189 -16.412 1.00 94.69 110 LEU A CA 1
ATOM 897 C C . LEU A 1 110 ? 22.837 4.929 -17.201 1.00 94.69 110 LEU A C 1
ATOM 899 O O . LEU A 1 110 ? 23.956 4.828 -17.701 1.00 94.69 110 LEU A O 1
ATOM 903 N N . VAL A 1 111 ? 21.895 3.995 -17.359 1.00 92.56 111 VAL A N 1
ATOM 904 C CA . VAL A 1 111 ? 22.113 2.777 -18.155 1.00 92.56 111 VAL A CA 1
ATOM 905 C C . VAL A 1 111 ? 22.402 3.121 -19.617 1.00 92.56 111 VAL A C 1
ATOM 907 O O . VAL A 1 111 ? 23.323 2.553 -20.200 1.00 92.56 111 VAL A O 1
ATOM 910 N N . ALA A 1 112 ? 21.677 4.081 -20.198 1.00 89.25 112 ALA A N 1
ATOM 911 C CA . ALA A 1 112 ? 21.914 4.531 -21.567 1.00 89.25 112 ALA A CA 1
ATOM 912 C C . ALA A 1 112 ? 23.314 5.143 -21.742 1.00 89.25 112 ALA A C 1
ATOM 914 O O . ALA A 1 112 ? 23.990 4.838 -22.721 1.00 89.25 112 ALA A O 1
ATOM 915 N N . VAL A 1 113 ? 23.785 5.947 -20.780 1.00 90.62 113 VAL A N 1
ATOM 916 C CA . VAL A 1 113 ? 25.142 6.521 -20.811 1.00 90.62 113 VAL A CA 1
ATOM 917 C C . VAL A 1 113 ? 26.205 5.423 -20.758 1.00 90.62 113 VAL A C 1
ATOM 919 O O . VAL A 1 113 ? 27.118 5.422 -21.579 1.00 90.62 113 VAL A O 1
ATOM 922 N N . ILE A 1 114 ? 26.074 4.460 -19.840 1.00 89.44 114 ILE A N 1
ATOM 923 C CA . ILE A 1 114 ? 27.009 3.326 -19.739 1.00 89.44 114 ILE A CA 1
ATOM 924 C C . ILE A 1 114 ? 27.023 2.521 -21.042 1.00 89.44 114 ILE A C 1
ATOM 926 O O . ILE A 1 114 ? 28.091 2.143 -21.523 1.00 89.44 114 ILE A O 1
ATOM 930 N N . TRP A 1 115 ? 25.848 2.279 -21.624 1.00 87.31 115 TRP A N 1
ATOM 931 C CA . TRP A 1 115 ? 25.720 1.563 -22.887 1.00 87.31 115 TRP A CA 1
ATOM 932 C C . TRP A 1 115 ? 26.415 2.296 -24.044 1.00 87.31 115 TRP A C 1
ATOM 934 O O . TRP A 1 115 ? 27.200 1.671 -24.754 1.00 87.31 115 TRP A O 1
ATOM 944 N N . VAL A 1 116 ? 26.225 3.614 -24.186 1.00 86.56 116 VAL A N 1
ATOM 945 C CA . VAL A 1 116 ? 26.918 4.413 -25.215 1.00 86.56 116 VAL A CA 1
ATOM 946 C C . VAL A 1 116 ? 28.436 4.363 -25.036 1.00 86.56 116 VAL A C 1
ATOM 948 O O . VAL A 1 116 ? 29.150 4.181 -26.018 1.00 86.56 116 VAL A O 1
ATOM 951 N N . LEU A 1 117 ? 28.928 4.479 -23.797 1.00 84.69 117 LEU A N 1
ATOM 952 C CA . LEU A 1 117 ? 30.364 4.433 -23.500 1.00 84.69 117 LEU A CA 1
ATOM 953 C C . LEU A 1 117 ? 30.988 3.048 -23.722 1.00 84.69 117 LEU A C 1
ATOM 955 O O . LEU A 1 117 ? 32.173 2.967 -24.021 1.00 84.69 117 LEU A O 1
ATOM 959 N N . SER A 1 118 ? 30.223 1.968 -23.542 1.00 82.69 118 SER A N 1
ATOM 960 C CA . SER A 1 118 ? 30.762 0.600 -23.611 1.00 82.69 118 SER A CA 1
ATOM 961 C C . SER A 1 118 ? 30.663 -0.017 -25.003 1.00 82.69 118 SER A C 1
ATOM 963 O O . SER A 1 118 ? 31.518 -0.811 -25.382 1.00 82.69 118 SER A O 1
ATOM 965 N N . VAL A 1 119 ? 29.584 0.277 -25.731 1.00 79.88 119 VAL A N 1
ATOM 966 C CA . VAL A 1 119 ? 29.248 -0.404 -26.992 1.00 79.88 119 VAL A CA 1
ATOM 967 C C . VAL A 1 119 ? 29.538 0.465 -28.213 1.00 79.88 119 VAL A C 1
ATOM 969 O O . VAL A 1 119 ? 29.648 -0.077 -29.308 1.00 79.88 119 VAL A O 1
ATOM 972 N N . GLU A 1 120 ? 29.681 1.784 -28.034 1.00 76.75 120 GLU A N 1
ATOM 973 C CA . GLU A 1 120 ? 29.856 2.756 -29.122 1.00 76.75 120 GLU A CA 1
ATOM 974 C C . GLU A 1 120 ? 28.840 2.532 -30.261 1.00 76.75 120 GLU A C 1
ATOM 976 O O . GLU A 1 120 ? 29.189 2.106 -31.365 1.00 76.75 120 GLU A O 1
ATOM 981 N N . PRO A 1 121 ? 27.542 2.766 -30.002 1.00 78.25 121 PRO A N 1
ATOM 982 C CA . PRO A 1 121 ? 26.515 2.628 -31.025 1.00 78.25 121 PRO A CA 1
ATOM 983 C C . PRO A 1 121 ? 26.765 3.570 -32.205 1.00 78.25 121 PRO A C 1
ATOM 985 O O . PRO A 1 121 ? 27.362 4.643 -32.066 1.00 78.25 121 PRO A O 1
ATOM 988 N N . CYS A 1 122 ? 26.247 3.184 -33.369 1.00 73.81 122 CYS A N 1
ATOM 989 C CA . CYS A 1 122 ? 26.368 3.948 -34.605 1.00 73.81 122 CYS A CA 1
ATOM 990 C C . CYS A 1 122 ? 25.519 5.234 -34.522 1.00 73.81 122 CYS A C 1
ATOM 992 O O . CYS A 1 122 ? 24.391 5.292 -35.003 1.00 73.81 122 CYS A O 1
ATOM 994 N N . PHE A 1 123 ? 26.040 6.268 -33.857 1.00 69.69 123 PHE A N 1
ATOM 995 C CA . PHE A 1 123 ? 25.438 7.608 -33.802 1.00 69.69 123 PHE A CA 1
ATOM 996 C C . PHE A 1 123 ? 26.339 8.695 -34.394 1.00 69.69 123 PHE A C 1
ATOM 998 O O . PHE A 1 123 ? 25.873 9.809 -34.621 1.00 69.69 123 PHE A O 1
ATOM 1005 N N . ARG A 1 124 ? 27.620 8.393 -34.645 1.00 70.50 124 ARG A N 1
ATOM 1006 C CA . ARG A 1 124 ? 28.590 9.362 -35.176 1.00 70.50 124 ARG A CA 1
ATOM 1007 C C . ARG A 1 124 ? 28.493 9.548 -36.693 1.00 70.50 124 ARG A C 1
ATOM 1009 O O . ARG A 1 124 ? 28.489 10.690 -37.136 1.00 70.50 124 ARG A O 1
ATOM 1016 N N . ASP A 1 125 ? 28.336 8.467 -37.462 1.00 77.94 125 ASP A N 1
ATOM 1017 C CA . ASP A 1 125 ? 28.363 8.504 -38.934 1.00 77.94 125 ASP A CA 1
ATOM 1018 C C . ASP A 1 125 ? 27.055 8.018 -39.568 1.00 77.94 125 ASP A C 1
ATOM 1020 O O . ASP A 1 125 ? 26.890 6.863 -39.966 1.00 77.94 125 ASP A O 1
ATOM 1024 N N . TRP A 1 126 ? 26.108 8.946 -39.718 1.00 73.38 126 TRP A N 1
ATOM 1025 C CA . TRP A 1 126 ? 24.759 8.670 -40.229 1.00 73.38 126 TRP A CA 1
ATOM 1026 C C . TRP A 1 126 ? 24.723 8.006 -41.620 1.00 73.38 126 TRP A C 1
ATOM 1028 O O . TRP A 1 126 ? 23.794 7.264 -41.949 1.00 73.38 126 TRP A O 1
ATOM 1038 N N . THR A 1 127 ? 25.739 8.248 -42.450 1.00 79.31 127 THR A N 1
ATOM 1039 C CA . THR A 1 127 ? 25.876 7.654 -43.788 1.00 79.31 127 THR A CA 1
ATOM 1040 C C . THR A 1 127 ? 26.076 6.141 -43.753 1.00 79.31 127 THR A C 1
ATOM 1042 O O . THR A 1 127 ? 25.562 5.463 -44.644 1.00 79.31 127 THR A O 1
ATOM 1045 N N . ILE A 1 128 ? 26.769 5.632 -42.731 1.00 75.25 128 ILE A N 1
ATOM 1046 C CA . ILE A 1 128 ? 27.026 4.206 -42.492 1.00 75.25 128 ILE A CA 1
ATOM 1047 C C . ILE A 1 128 ? 25.832 3.595 -41.750 1.00 75.25 128 ILE A C 1
ATOM 1049 O O . ILE A 1 128 ? 25.310 2.555 -42.149 1.00 75.25 128 ILE A O 1
ATOM 1053 N N . CYS A 1 129 ? 25.312 4.291 -40.735 1.00 73.81 129 CYS A N 1
ATOM 1054 C CA . CYS A 1 129 ? 24.247 3.764 -39.877 1.00 73.81 129 CYS A CA 1
ATOM 1055 C C . CYS A 1 129 ? 22.944 3.448 -40.628 1.00 73.81 129 CYS A C 1
ATOM 1057 O O . CYS A 1 129 ? 22.281 2.467 -40.307 1.00 73.81 129 CYS A O 1
ATOM 1059 N N . LYS A 1 130 ? 22.590 4.218 -41.669 1.00 79.31 130 LYS A N 1
ATOM 1060 C CA . LYS A 1 130 ? 21.371 3.971 -42.468 1.00 79.31 130 LYS A CA 1
ATOM 1061 C C . LYS A 1 130 ? 21.379 2.645 -43.242 1.00 79.31 130 LYS A C 1
ATOM 1063 O O . LYS A 1 130 ? 20.337 2.242 -43.748 1.00 79.31 130 LYS A O 1
ATOM 1068 N N . GLN A 1 131 ? 22.551 2.035 -43.418 1.00 84.31 131 GLN A N 1
ATOM 1069 C CA . GLN A 1 131 ? 22.719 0.788 -44.168 1.00 84.31 131 GLN A CA 1
ATOM 1070 C C . GLN A 1 131 ? 22.641 -0.450 -43.264 1.00 84.31 131 GLN A C 1
ATOM 1072 O O . GLN A 1 131 ? 22.488 -1.560 -43.765 1.00 84.31 131 GLN A O 1
ATOM 1077 N N . LEU A 1 132 ? 22.733 -0.260 -41.946 1.00 79.75 132 LEU A N 1
ATOM 1078 C CA . LEU A 1 132 ? 22.724 -1.319 -40.942 1.00 79.75 132 LEU A CA 1
ATOM 1079 C C . LEU A 1 132 ? 21.295 -1.646 -40.496 1.00 79.75 132 LEU A C 1
ATOM 1081 O O . LEU 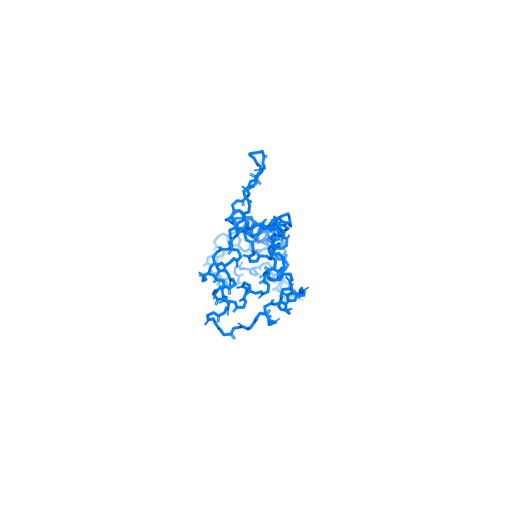A 1 132 ? 20.395 -0.805 -40.552 1.00 79.75 132 LEU A O 1
ATOM 1085 N N . THR A 1 133 ? 21.077 -2.870 -40.014 1.00 85.50 133 THR A N 1
ATOM 1086 C CA . THR A 1 133 ? 19.815 -3.203 -39.344 1.00 85.50 133 THR A CA 1
ATOM 1087 C C . THR A 1 133 ? 19.779 -2.577 -37.949 1.00 85.50 133 THR A C 1
ATOM 1089 O O . THR A 1 133 ? 20.812 -2.239 -37.371 1.00 85.50 133 THR A O 1
ATOM 1092 N N . TRP A 1 134 ? 18.585 -2.400 -37.378 1.00 77.00 134 TRP A N 1
ATOM 1093 C CA . TRP A 1 134 ? 18.434 -1.747 -36.071 1.00 77.00 134 TRP A CA 1
ATOM 1094 C C . TRP A 1 134 ? 19.223 -2.445 -34.949 1.00 77.00 134 TRP A C 1
ATOM 1096 O O . TRP A 1 134 ? 19.794 -1.772 -34.093 1.00 77.00 134 TRP A O 1
ATOM 1106 N N . SER A 1 135 ? 19.315 -3.779 -34.976 1.00 79.56 135 SER A N 1
ATOM 1107 C CA . SER A 1 135 ? 20.134 -4.539 -34.024 1.00 79.56 135 SER A CA 1
ATOM 1108 C C . SER A 1 135 ? 21.629 -4.267 -34.188 1.00 79.56 135 SER A C 1
ATOM 1110 O O . SER A 1 135 ? 22.338 -4.153 -33.188 1.00 79.56 135 SER A O 1
ATOM 1112 N N . ASP A 1 136 ? 22.095 -4.108 -35.426 1.00 79.69 136 ASP A N 1
ATOM 1113 C CA . ASP A 1 136 ? 23.514 -3.904 -35.727 1.00 79.69 136 ASP A CA 1
ATOM 1114 C C . ASP A 1 136 ? 23.948 -2.468 -35.412 1.00 79.69 136 ASP A C 1
ATOM 1116 O O . ASP A 1 136 ? 25.049 -2.250 -34.914 1.00 79.69 136 ASP A O 1
ATOM 1120 N N . MET A 1 137 ? 23.057 -1.485 -35.591 1.00 79.50 137 MET A N 1
ATOM 1121 C CA . MET A 1 137 ? 23.296 -0.098 -35.163 1.00 79.50 137 MET A CA 1
ATOM 1122 C C . MET A 1 137 ? 23.580 0.002 -33.657 1.00 79.50 137 MET A C 1
ATOM 1124 O O . MET A 1 137 ? 24.419 0.796 -33.228 1.00 79.50 137 MET A O 1
ATOM 1128 N N . ILE A 1 138 ? 22.883 -0.809 -32.857 1.00 81.12 138 ILE A N 1
ATOM 1129 C CA . ILE A 1 138 ? 22.987 -0.833 -31.393 1.00 81.12 138 ILE A CA 1
ATOM 1130 C C . ILE A 1 138 ? 24.276 -1.526 -30.928 1.00 81.12 138 ILE A C 1
ATOM 1132 O O . ILE A 1 138 ? 24.771 -1.221 -29.847 1.00 81.12 138 ILE A O 1
ATOM 1136 N N . GLN A 1 139 ? 24.840 -2.439 -31.718 1.00 81.44 139 GLN A N 1
ATOM 1137 C CA . GLN A 1 139 ? 26.030 -3.221 -31.350 1.00 81.44 139 GLN A CA 1
ATOM 1138 C C . GLN A 1 139 ? 27.265 -2.888 -32.199 1.00 81.44 139 GLN A C 1
ATOM 1140 O O . GLN A 1 139 ? 28.232 -3.649 -32.197 1.00 81.44 139 GLN A O 1
ATOM 1145 N N . TYR A 1 140 ? 27.240 -1.758 -32.907 1.00 80.19 140 TYR A N 1
ATOM 1146 C CA . TYR A 1 140 ? 28.212 -1.409 -33.940 1.00 80.19 140 TYR A CA 1
ATOM 1147 C C . TYR A 1 140 ? 29.678 -1.535 -33.492 1.00 80.19 140 TYR A C 1
ATOM 1149 O O . TYR A 1 140 ? 30.431 -2.284 -34.114 1.00 80.19 140 TYR A O 1
ATOM 1157 N N . GLY A 1 141 ? 30.075 -0.917 -32.372 1.00 76.12 141 GLY A N 1
ATOM 1158 C CA . GLY A 1 141 ? 31.457 -1.006 -31.881 1.00 76.12 141 GLY A CA 1
ATOM 1159 C C . GLY A 1 141 ? 31.908 -2.431 -31.523 1.00 76.12 141 GLY A C 1
ATOM 1160 O O . GLY A 1 141 ? 33.077 -2.780 -31.689 1.00 76.12 141 GLY A O 1
ATOM 1161 N N . ILE A 1 142 ? 30.992 -3.312 -31.102 1.00 78.75 142 ILE A N 1
ATOM 1162 C CA . ILE A 1 142 ? 31.303 -4.730 -30.842 1.00 78.75 142 ILE A CA 1
ATOM 1163 C C . ILE A 1 142 ? 31.526 -5.492 -32.153 1.00 78.75 142 ILE A C 1
ATOM 1165 O O . ILE A 1 142 ? 32.422 -6.336 -32.224 1.00 78.75 142 ILE A O 1
ATOM 1169 N N . ILE A 1 143 ? 30.711 -5.223 -33.176 1.00 77.81 143 ILE A N 1
ATOM 1170 C CA . ILE A 1 143 ? 30.829 -5.858 -34.496 1.00 77.81 143 ILE A CA 1
ATOM 1171 C C . ILE A 1 143 ? 32.166 -5.468 -35.136 1.00 77.81 143 ILE A C 1
ATOM 1173 O O . ILE A 1 143 ? 32.926 -6.350 -35.536 1.00 77.81 143 ILE A O 1
ATOM 1177 N N . GLU A 1 144 ? 32.509 -4.178 -35.116 1.00 78.31 144 GLU A N 1
ATOM 1178 C CA . GLU A 1 144 ? 33.768 -3.668 -35.669 1.00 78.31 144 GLU A CA 1
ATOM 1179 C 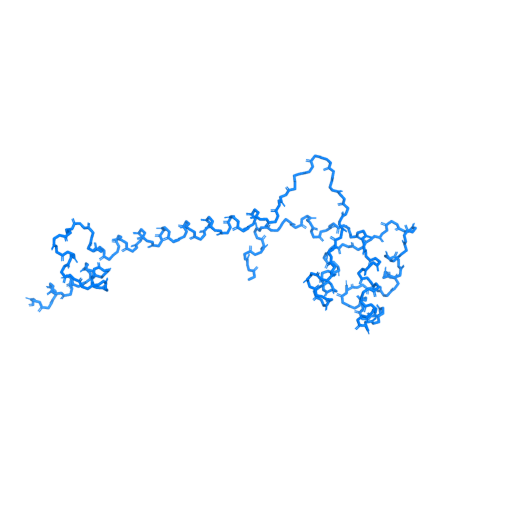C . GLU A 1 144 ? 34.999 -4.288 -34.978 1.00 78.31 144 GLU A C 1
ATOM 1181 O O . GLU A 1 144 ? 35.972 -4.675 -35.633 1.00 78.31 144 GLU A O 1
ATOM 1186 N N . MET A 1 145 ? 34.961 -4.447 -33.649 1.00 71.88 145 MET A N 1
ATOM 1187 C CA . MET A 1 145 ? 36.030 -5.132 -32.915 1.00 71.88 145 MET A CA 1
ATOM 1188 C C . MET A 1 145 ? 36.165 -6.608 -33.308 1.00 71.88 145 MET A C 1
ATOM 1190 O O . MET A 1 145 ? 37.287 -7.099 -33.439 1.00 71.88 145 MET A O 1
ATOM 1194 N N . LYS A 1 146 ? 35.055 -7.329 -33.509 1.00 76.75 146 LYS A N 1
ATOM 1195 C CA . LYS A 1 146 ? 35.095 -8.739 -33.929 1.00 76.75 146 LYS A CA 1
ATOM 1196 C C . LYS A 1 146 ? 35.692 -8.896 -35.323 1.00 76.75 146 LYS A C 1
ATOM 1198 O O . LYS A 1 146 ? 36.531 -9.771 -35.516 1.00 76.75 146 LYS A O 1
ATOM 1203 N N . GLU A 1 147 ? 35.312 -8.041 -36.267 1.00 77.50 147 GLU A N 1
ATOM 1204 C CA . GLU A 1 147 ? 35.867 -8.066 -37.625 1.00 77.50 147 GLU A CA 1
ATOM 1205 C C . GLU A 1 147 ? 37.380 -7.815 -37.621 1.00 77.50 147 GLU A C 1
ATOM 1207 O O . GLU A 1 147 ? 38.133 -8.554 -38.256 1.00 77.50 147 GLU A O 1
ATOM 1212 N N . LYS A 1 148 ? 37.859 -6.857 -36.817 1.00 71.38 148 LYS A N 1
ATOM 1213 C CA . LYS A 1 148 ? 39.299 -6.575 -36.664 1.00 71.38 148 LYS A CA 1
ATOM 1214 C C . LYS A 1 148 ? 40.105 -7.740 -36.075 1.00 71.38 148 LYS A C 1
ATOM 1216 O O . LYS A 1 148 ? 41.298 -7.840 -36.352 1.00 71.38 148 LYS A O 1
ATOM 1221 N N . ILE A 1 149 ? 39.488 -8.597 -35.262 1.00 65.62 149 ILE A N 1
ATOM 1222 C CA . ILE A 1 149 ? 40.140 -9.773 -34.660 1.00 65.62 149 ILE A CA 1
ATOM 1223 C C . ILE A 1 149 ? 40.198 -10.949 -35.646 1.00 65.62 149 ILE A C 1
ATOM 1225 O O . ILE A 1 149 ? 41.173 -11.687 -35.635 1.00 65.62 149 ILE A O 1
ATOM 1229 N N . VAL A 1 150 ? 39.181 -11.121 -36.496 1.00 63.03 150 VAL A N 1
ATOM 1230 C CA . VAL A 1 150 ? 39.093 -12.234 -37.465 1.00 63.03 150 VAL A CA 1
ATOM 1231 C C . VAL A 1 150 ? 39.992 -12.023 -38.691 1.00 63.03 150 VAL A C 1
ATOM 1233 O O . VAL A 1 150 ? 40.429 -12.991 -39.304 1.00 63.03 150 VAL A O 1
ATOM 1236 N N . VAL A 1 151 ? 40.282 -10.771 -39.054 1.00 57.78 151 VAL A N 1
ATOM 1237 C CA . VAL A 1 151 ? 41.127 -10.415 -40.215 1.00 57.78 151 VAL A CA 1
ATOM 1238 C C . VAL A 1 151 ? 42.637 -10.491 -39.894 1.00 57.78 151 VAL A C 1
ATOM 1240 O O . VAL A 1 151 ? 43.473 -10.146 -40.729 1.00 57.78 151 VAL A O 1
ATOM 1243 N N . LYS A 1 152 ? 43.011 -10.964 -38.701 1.00 45.47 152 LYS A N 1
ATOM 1244 C CA . LYS A 1 152 ? 44.400 -11.115 -38.248 1.00 45.47 152 LYS A CA 1
ATOM 1245 C C . LYS A 1 152 ? 44.782 -12.583 -38.108 1.00 45.47 152 LYS A C 1
ATOM 1247 O O . LYS A 1 152 ? 45.951 -12.889 -38.425 1.00 45.47 152 LYS A O 1
#

InterPro domains:
  IPR001387 Cro/C1-type, helix-turn-helix domain [PF01381] (26-65)
  IPR001387 Cro/C1-type, helix-turn-helix domain [cd00093] (21-74)
  IPR010982 Lambda repressor-like, DNA-binding domain superfamily [G3DSA:1.10.260.40] (20-72)
  IPR010982 Lambda repressor-like, DNA-binding domain superfamily [SSF47413] (15-57)

Foldseek 3Di:
DVLVVVQDDVVQQFFFFLVVLVLVVLCVVVVDDLCNQCVQLVHDSVVSVQQNDPVHPDGDGNNSCVSSCVVSPPPPDDTDTDDDPPPDDDDDNCVSVVVVVVVVVVVVVVVVVVQCVPQVAQPPDPVVLVVDDPVCSSRVSVVVVVVVVVVD

pLDDT: mean 81.07, std 12.91, range [31.03, 95.06]

Sequence (152 aa):
MFWRMWLRDPAYDNRKVENFDNIYDLAIQMGLKQKDIADLCGVSPPNISHWKNNNKKDKPTYTQIKPLHVKIGIGRITPEFKPLPEGARVYPAYYSFIMGIIMVSLFCCLVAVIWVLSVEPCFRDWTICKQLTWSDMIQYGIIEMKEKIVVK

Organism: Vibrio splendidus (NCBI:txid29497)